Protein AF-A0A2H9NZE1-F1 (afdb_monomer_lite)

Radius of gyration: 16.43 Å; chains: 1; bounding box: 38×33×47 Å

Secondary structure (DSSP, 8-state):
---EEE---EEETTTEEEEEE---BTTB---SSSSEEEEE-SSPPSEEESS-GGGGBS-S-----GGGTGGGHHHHT-SPBPTTGGGG-BSSHHHHHHH--SHHHHHHHHHHHHHHTTPPPPPGGGGGGGSS-EEEESS-EEEEEEEEE-SSHHHHHHHHHTT--EESSHHHHHTT-

Sequence (177 aa):
MKTFIIKPNTKSFGREQRLVCTVLNKHYTKTYRAQRLIFQTKQKPDYIAPFDLVLLTKTKKIIAQYYKIQDNLHLYYNHQLISGFEKFIFKSPERMFKYFSSPEKTWKAVNKFRKRAGFKKLERQKYKLIQYNESVFHKSIKIEPIAIYGYRKEARKIAKQYNLPHFTTAKKFYEKI

Foldseek 3Di:
DDKDKDWQDAAAAVGFGKDKWFDDDPQQQDTLDQKDFDWDFPDFFQKKFLFDQLLQFPDPDDDSNCVVCVVPRNVSRHTHGQPPSCVRIGRHPVVNCVCPVHLVSVLVVSQVVCVVSVHHRDDPVNSNRNSTMIRMHSGMTMIGGAAIEDQDPVSVVVCVVVVHHYYPGSVVVVVVD

pLDDT: mean 89.82, std 8.53, range [62.31, 97.62]

Structure (mmCIF, N/CA/C/O backbone):
data_AF-A0A2H9NZE1-F1
#
_entry.id   AF-A0A2H9NZE1-F1
#
loop_
_atom_site.group_PDB
_atom_site.id
_atom_site.type_symbol
_atom_site.label_atom_id
_atom_site.label_alt_id
_atom_site.label_comp_id
_atom_site.label_asym_id
_atom_site.label_entity_id
_atom_site.label_seq_id
_atom_site.pdbx_PDB_ins_code
_atom_site.Cartn_x
_atom_site.Cartn_y
_atom_site.Cartn_z
_atom_site.occupancy
_atom_site.B_iso_or_equiv
_atom_site.auth_seq_id
_atom_site.auth_comp_id
_atom_site.auth_asym_id
_atom_site.auth_atom_id
_atom_site.pdbx_PDB_model_num
ATOM 1 N N . MET A 1 1 ? 4.738 -2.033 -25.662 1.00 62.31 1 MET A N 1
ATOM 2 C CA . MET A 1 1 ? 5.231 -2.849 -24.525 1.00 62.31 1 MET A CA 1
ATOM 3 C C . MET A 1 1 ? 4.305 -4.034 -24.286 1.00 62.31 1 MET A C 1
ATOM 5 O O . MET A 1 1 ? 3.108 -3.934 -24.543 1.00 62.31 1 MET A O 1
ATOM 9 N N . LYS A 1 2 ? 4.852 -5.180 -23.856 1.00 79.50 2 LYS A N 1
ATOM 10 C CA . LYS A 1 2 ? 4.066 -6.399 -23.608 1.00 79.50 2 LYS A CA 1
ATOM 11 C C . LYS A 1 2 ? 3.203 -6.206 -22.363 1.00 79.50 2 LYS A C 1
ATOM 13 O O . LYS A 1 2 ? 3.694 -5.773 -21.325 1.00 79.50 2 LYS A O 1
ATOM 18 N N . THR A 1 3 ? 1.923 -6.534 -22.478 1.00 85.25 3 THR A N 1
ATOM 19 C CA . THR A 1 3 ? 0.970 -6.433 -21.369 1.00 85.25 3 THR A CA 1
ATOM 20 C C . THR A 1 3 ? 0.725 -7.806 -20.759 1.00 85.25 3 THR A C 1
ATOM 22 O O . THR A 1 3 ? 0.750 -8.817 -21.459 1.00 85.25 3 THR A O 1
ATOM 25 N N . PHE A 1 4 ? 0.519 -7.843 -19.446 1.00 91.50 4 PHE A N 1
ATOM 26 C CA . PHE A 1 4 ? 0.335 -9.073 -18.675 1.00 91.50 4 PHE A CA 1
ATOM 27 C C . PHE A 1 4 ? -0.938 -8.986 -17.847 1.00 91.50 4 PHE A C 1
ATOM 29 O O . PHE A 1 4 ? -1.371 -7.893 -17.494 1.00 91.50 4 PHE A O 1
ATOM 36 N N . ILE A 1 5 ? -1.523 -10.133 -17.512 1.00 94.38 5 ILE A N 1
ATOM 37 C CA . ILE A 1 5 ? -2.685 -10.204 -16.627 1.00 94.38 5 ILE A CA 1
ATOM 38 C C . ILE A 1 5 ? -2.221 -10.673 -15.250 1.00 94.38 5 ILE A C 1
ATOM 40 O O . ILE A 1 5 ? -1.597 -11.726 -15.127 1.00 94.38 5 ILE A O 1
ATOM 44 N N . ILE A 1 6 ? -2.555 -9.911 -14.211 1.00 92.62 6 ILE A N 1
ATOM 45 C CA . ILE A 1 6 ? -2.397 -10.320 -12.815 1.00 92.62 6 ILE A CA 1
ATOM 46 C C . ILE A 1 6 ? -3.778 -10.617 -12.242 1.00 92.62 6 ILE A C 1
ATOM 48 O O . ILE A 1 6 ? -4.684 -9.789 -12.321 1.00 92.62 6 ILE A O 1
ATOM 52 N N . LYS A 1 7 ? -3.919 -11.797 -11.638 1.00 93.06 7 LYS A N 1
ATOM 53 C CA . LYS A 1 7 ? -5.134 -12.218 -10.936 1.00 93.06 7 LYS A CA 1
ATOM 54 C C . LYS A 1 7 ? -5.072 -11.814 -9.452 1.00 93.06 7 LYS A C 1
ATOM 56 O O . LYS A 1 7 ? -3.973 -11.784 -8.886 1.00 93.06 7 LYS A O 1
ATOM 61 N N . PRO A 1 8 ? -6.220 -11.545 -8.803 1.00 90.88 8 PRO A N 1
ATOM 62 C CA . PRO A 1 8 ? -6.325 -11.517 -7.347 1.00 90.88 8 PRO A CA 1
ATOM 63 C C . PRO A 1 8 ? -5.671 -12.752 -6.714 1.00 90.88 8 PRO A C 1
ATOM 65 O O . PRO A 1 8 ? -5.787 -13.856 -7.240 1.00 90.88 8 PRO A O 1
ATOM 68 N N . ASN A 1 9 ? -4.939 -12.566 -5.614 1.00 86.31 9 ASN A N 1
ATOM 69 C CA . ASN A 1 9 ? -4.098 -13.627 -5.043 1.00 86.31 9 ASN A CA 1
ATOM 70 C C . ASN A 1 9 ? -4.119 -13.704 -3.513 1.00 86.31 9 ASN A C 1
ATOM 72 O O . ASN A 1 9 ? -3.441 -14.548 -2.934 1.00 86.31 9 ASN A O 1
ATOM 76 N N . THR A 1 10 ? -4.863 -12.821 -2.848 1.00 80.06 10 THR A N 1
ATOM 77 C CA . THR A 1 10 ? -4.940 -12.764 -1.387 1.00 80.06 10 THR A CA 1
ATOM 78 C C . THR A 1 10 ? -6.400 -12.657 -0.969 1.00 80.06 10 THR A C 1
ATOM 80 O O . THR A 1 10 ? -7.127 -11.847 -1.531 1.00 80.06 10 THR A O 1
ATOM 83 N N . LYS A 1 11 ? -6.837 -13.439 0.023 1.00 81.50 11 LYS A N 1
ATOM 84 C CA . LYS A 1 11 ? -8.143 -13.249 0.675 1.00 81.50 11 LYS A CA 1
ATOM 85 C C . LYS A 1 11 ? -7.980 -12.382 1.921 1.00 81.50 11 LYS A C 1
ATOM 87 O O . LYS A 1 11 ? -7.036 -12.583 2.683 1.00 81.50 11 LYS A O 1
ATOM 92 N N . SER A 1 12 ? -8.891 -11.446 2.152 1.00 78.31 12 SER A N 1
ATOM 93 C CA . SER A 1 12 ? -8.868 -10.570 3.336 1.00 78.31 12 SER A CA 1
ATOM 94 C C . SER A 1 12 ? -10.250 -10.021 3.655 1.00 78.31 12 SER A C 1
ATOM 96 O O . SER A 1 12 ? -11.047 -9.920 2.734 1.00 78.31 12 SER A O 1
ATOM 98 N N . PHE A 1 13 ? -10.491 -9.614 4.906 1.00 72.69 13 PHE A N 1
ATOM 99 C CA . PHE A 1 13 ? -11.627 -8.787 5.345 1.00 72.69 13 PHE A CA 1
ATOM 100 C C . PHE A 1 13 ? -12.955 -9.157 4.664 1.00 72.69 13 PHE A C 1
ATOM 102 O O . PHE A 1 13 ? -13.358 -8.524 3.700 1.00 72.69 13 PHE A O 1
ATOM 109 N N . GLY A 1 14 ? -13.617 -10.217 5.134 1.00 65.94 14 GLY A N 1
ATOM 110 C CA . GLY A 1 14 ? -14.824 -10.741 4.471 1.00 65.94 14 GLY A CA 1
ATOM 111 C C . GLY A 1 14 ? -14.553 -11.843 3.437 1.00 65.94 14 GLY A C 1
ATOM 112 O O . GLY A 1 14 ? -15.489 -12.376 2.861 1.00 65.94 14 GLY A O 1
ATOM 113 N N . ARG A 1 15 ? -13.285 -12.264 3.282 1.00 69.31 15 ARG A N 1
ATOM 114 C CA . ARG A 1 15 ? -12.821 -13.420 2.476 1.00 69.31 15 ARG A CA 1
ATOM 115 C C . ARG A 1 15 ? -12.923 -13.259 0.953 1.00 69.31 15 ARG A C 1
ATOM 117 O O . ARG A 1 15 ? -12.680 -14.233 0.237 1.00 69.31 15 ARG A O 1
ATOM 124 N N . GLU A 1 16 ? -13.169 -12.051 0.459 1.00 79.88 16 GLU A N 1
ATOM 125 C CA . GLU A 1 16 ? -13.079 -11.747 -0.971 1.00 79.88 16 GLU A CA 1
ATOM 126 C C . GLU A 1 16 ? -11.630 -11.860 -1.465 1.00 79.88 16 GLU A C 1
ATOM 128 O O . GLU A 1 16 ? -10.679 -11.510 -0.755 1.00 79.88 16 GLU A O 1
ATOM 133 N N . GLN A 1 17 ? -11.445 -12.387 -2.681 1.00 87.75 17 GLN A N 1
ATOM 134 C CA . GLN A 1 17 ? -10.134 -12.381 -3.320 1.00 87.75 17 GLN A CA 1
ATOM 135 C C . GLN A 1 17 ? -9.801 -10.977 -3.816 1.00 87.75 17 GLN A C 1
ATOM 137 O O . GLN A 1 17 ? -10.573 -10.355 -4.540 1.00 87.75 17 GLN A O 1
ATOM 142 N N . ARG A 1 18 ? -8.594 -10.523 -3.490 1.00 89.75 18 ARG A N 1
ATOM 143 C CA . ARG A 1 18 ? -8.064 -9.239 -3.926 1.00 89.75 18 ARG A CA 1
ATOM 144 C C . ARG A 1 18 ? -6.624 -9.323 -4.413 1.00 89.75 18 ARG A C 1
ATOM 146 O O . ARG A 1 18 ? -5.826 -10.155 -3.971 1.00 89.75 18 ARG A O 1
ATOM 153 N N . LEU A 1 19 ? -6.287 -8.417 -5.320 1.00 90.81 19 LEU A N 1
ATOM 154 C CA . LEU A 1 19 ? -4.931 -7.969 -5.591 1.00 90.81 19 LEU A CA 1
ATOM 155 C C . LEU A 1 19 ? -4.717 -6.653 -4.841 1.00 90.81 19 LEU A C 1
ATOM 157 O O . LEU A 1 19 ? -5.528 -5.737 -4.957 1.00 90.81 19 LEU A O 1
ATOM 161 N N . VAL A 1 20 ? -3.616 -6.560 -4.095 1.00 90.25 20 VAL A N 1
ATOM 162 C CA . VAL A 1 20 ? -3.238 -5.345 -3.362 1.00 90.25 20 VAL A CA 1
ATOM 163 C C . VAL A 1 20 ? -1.896 -4.842 -3.862 1.00 90.25 20 VAL A C 1
ATOM 165 O O . VAL A 1 20 ? -0.890 -5.562 -3.831 1.00 90.25 20 VAL A O 1
ATOM 168 N N . CYS A 1 21 ? -1.873 -3.585 -4.278 1.00 92.50 21 CYS A N 1
ATOM 169 C CA . CYS A 1 21 ? -0.670 -2.862 -4.659 1.00 92.50 21 CYS A CA 1
ATOM 170 C C . CYS A 1 21 ? -0.636 -1.481 -4.002 1.00 92.50 21 CYS A C 1
ATOM 172 O O . CYS A 1 21 ? -1.593 -1.049 -3.368 1.00 92.50 21 CYS A O 1
ATOM 174 N N . THR A 1 22 ? 0.485 -0.784 -4.146 1.00 93.81 22 THR A N 1
ATOM 175 C CA . THR A 1 22 ? 0.638 0.595 -3.678 1.00 93.81 22 THR A CA 1
ATOM 176 C C . THR A 1 22 ? 0.695 1.516 -4.883 1.00 93.81 22 THR A C 1
ATOM 178 O O . THR A 1 22 ? 1.471 1.274 -5.807 1.00 93.81 22 THR A O 1
ATOM 181 N N . VAL A 1 23 ? -0.096 2.584 -4.855 1.00 94.38 23 VAL A N 1
ATOM 182 C CA . VAL A 1 23 ? 0.022 3.695 -5.801 1.00 94.38 23 VAL A CA 1
ATOM 183 C C . VAL A 1 23 ? 1.186 4.564 -5.354 1.00 94.38 23 VAL A C 1
ATOM 185 O O . VAL A 1 23 ? 1.161 5.117 -4.251 1.00 94.38 23 VAL A O 1
ATOM 188 N N . LEU A 1 24 ? 2.215 4.674 -6.191 1.00 92.88 24 LEU A N 1
ATOM 189 C CA . LEU A 1 24 ? 3.359 5.523 -5.885 1.00 92.88 24 LEU A CA 1
ATOM 190 C C . LEU A 1 24 ? 2.956 6.997 -5.939 1.00 92.88 24 LEU A C 1
ATOM 192 O O . LEU A 1 24 ? 2.297 7.457 -6.866 1.00 92.88 24 LEU A O 1
ATOM 196 N N . ASN A 1 25 ? 3.363 7.731 -4.913 1.00 92.00 25 ASN A N 1
ATOM 197 C CA . ASN A 1 25 ? 3.161 9.166 -4.771 1.00 92.00 25 ASN A CA 1
ATOM 198 C C . ASN A 1 25 ? 4.316 9.727 -3.935 1.00 92.00 25 ASN A C 1
ATOM 200 O O . ASN A 1 25 ? 4.894 8.987 -3.138 1.00 92.00 25 ASN A O 1
ATOM 204 N N . LYS A 1 26 ? 4.609 11.029 -4.042 1.00 90.94 26 LYS A N 1
ATOM 205 C CA . LYS A 1 26 ? 5.676 11.703 -3.274 1.00 90.94 26 LYS A CA 1
ATOM 206 C C . LYS A 1 26 ? 5.669 11.384 -1.770 1.00 90.94 26 LYS A C 1
ATOM 208 O O . LYS A 1 26 ? 6.729 11.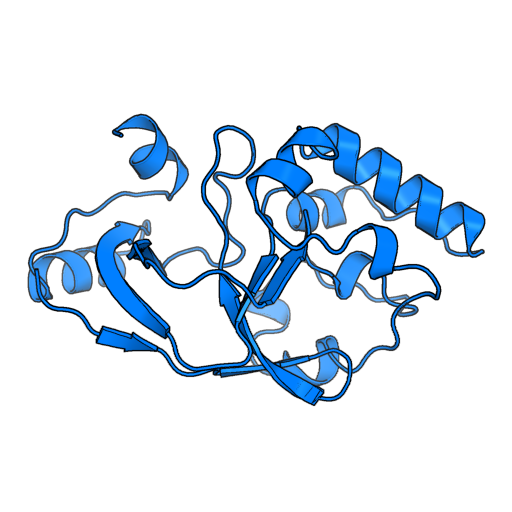316 -1.156 1.00 90.94 26 LYS A O 1
ATOM 213 N N . HIS A 1 27 ? 4.497 11.131 -1.184 1.00 89.88 27 HIS A N 1
ATOM 214 C CA . HIS A 1 27 ? 4.347 10.785 0.235 1.00 89.88 27 HIS A CA 1
ATOM 215 C C . HIS A 1 27 ? 4.227 9.277 0.517 1.00 89.88 27 HIS A C 1
ATOM 217 O O . HIS A 1 27 ? 4.330 8.860 1.668 1.00 89.88 27 HIS A O 1
ATOM 223 N N . TYR A 1 28 ? 4.054 8.456 -0.520 1.00 90.12 28 TYR A N 1
ATOM 224 C CA . TYR A 1 28 ? 3.843 7.009 -0.444 1.00 90.12 28 TYR A CA 1
ATOM 225 C C . TYR A 1 28 ? 4.793 6.282 -1.402 1.00 90.12 28 TYR A C 1
ATOM 227 O O . TYR A 1 28 ? 4.385 5.668 -2.386 1.00 90.12 28 TYR A O 1
ATOM 235 N N . THR A 1 29 ? 6.091 6.374 -1.117 1.00 90.75 29 THR A N 1
ATOM 236 C CA . THR A 1 29 ? 7.151 5.709 -1.896 1.00 90.75 29 THR A CA 1
ATOM 237 C C . THR A 1 29 ? 7.670 4.427 -1.235 1.00 90.75 29 THR A C 1
ATOM 239 O O . THR A 1 29 ? 8.565 3.760 -1.766 1.00 90.75 29 THR A O 1
ATOM 242 N N . LYS A 1 30 ? 7.139 4.068 -0.057 1.00 88.81 30 LYS A N 1
ATOM 243 C CA . LYS A 1 30 ? 7.384 2.767 0.576 1.00 88.81 30 LYS A CA 1
ATOM 244 C C . LYS A 1 30 ? 6.378 1.747 0.062 1.00 88.81 30 LYS A C 1
ATOM 246 O O . LYS A 1 30 ? 5.304 2.086 -0.419 1.00 88.81 30 LYS A O 1
ATOM 251 N N . THR A 1 31 ? 6.737 0.482 0.197 1.00 83.62 31 THR A N 1
ATOM 252 C CA . THR A 1 31 ? 5.909 -0.652 -0.198 1.00 83.62 31 THR A CA 1
ATOM 253 C C . THR A 1 31 ? 5.965 -1.708 0.897 1.00 83.62 31 THR A C 1
ATOM 255 O O . THR A 1 31 ? 6.944 -1.805 1.642 1.00 83.62 31 THR A O 1
ATOM 258 N N . TYR A 1 32 ? 4.915 -2.519 1.001 1.00 75.94 32 TYR A N 1
ATOM 259 C CA . TYR A 1 32 ? 4.830 -3.552 2.033 1.00 75.94 32 TYR A CA 1
ATOM 260 C C . TYR A 1 32 ? 5.822 -4.716 1.814 1.00 75.94 32 TYR A C 1
ATOM 262 O O . TYR A 1 32 ? 6.158 -5.425 2.764 1.00 75.94 32 TYR A O 1
ATOM 270 N N . ARG A 1 33 ? 6.336 -4.907 0.583 1.00 76.12 33 ARG A N 1
ATOM 271 C CA . ARG A 1 33 ? 7.366 -5.913 0.256 1.00 76.12 33 ARG A CA 1
ATOM 272 C C . ARG A 1 33 ? 8.647 -5.272 -0.263 1.00 76.12 33 ARG A C 1
ATOM 274 O O . ARG A 1 33 ? 8.618 -4.370 -1.094 1.00 76.12 33 ARG A O 1
ATOM 281 N N . ALA A 1 34 ? 9.780 -5.841 0.140 1.00 69.00 34 ALA A N 1
ATOM 282 C CA . ALA A 1 34 ? 11.105 -5.312 -0.172 1.00 69.00 34 ALA A CA 1
ATOM 283 C C . ALA A 1 34 ? 11.514 -5.375 -1.661 1.00 69.00 34 ALA A C 1
ATOM 285 O O . ALA A 1 34 ? 12.445 -4.677 -2.052 1.00 69.00 34 ALA A O 1
ATOM 286 N N . GLN A 1 35 ? 10.863 -6.213 -2.478 1.00 72.69 35 GLN A N 1
ATOM 287 C CA . GLN A 1 35 ? 11.188 -6.404 -3.898 1.00 72.69 35 GLN A CA 1
ATOM 288 C C . GLN A 1 35 ? 9.917 -6.709 -4.692 1.00 72.69 35 GLN A C 1
ATOM 290 O O . GLN A 1 35 ? 9.223 -7.668 -4.333 1.00 72.69 35 GLN A O 1
ATOM 295 N N . ARG A 1 36 ? 9.607 -5.940 -5.743 1.00 83.38 36 ARG A N 1
ATOM 296 C CA . ARG A 1 36 ? 8.464 -6.196 -6.639 1.00 83.38 36 ARG A CA 1
ATOM 297 C C . ARG A 1 36 ? 8.632 -5.530 -8.007 1.00 83.38 36 ARG A C 1
ATOM 299 O O . ARG A 1 36 ? 9.533 -4.732 -8.251 1.00 83.38 36 ARG A O 1
ATOM 306 N N . LEU A 1 37 ? 7.704 -5.902 -8.878 1.00 92.94 37 LEU A N 1
ATOM 307 C CA . LEU A 1 37 ? 7.388 -5.239 -10.127 1.00 92.94 37 LEU A CA 1
ATOM 308 C C . LEU A 1 37 ? 6.761 -3.858 -9.875 1.00 92.94 37 LEU A C 1
ATOM 310 O O . LEU A 1 37 ? 5.861 -3.733 -9.043 1.00 92.94 37 LEU A O 1
ATOM 314 N N . ILE A 1 38 ? 7.208 -2.859 -10.629 1.00 94.44 38 ILE A N 1
ATOM 315 C CA . ILE A 1 38 ? 6.509 -1.590 -10.844 1.00 94.44 38 ILE A CA 1
ATOM 316 C C . ILE A 1 38 ? 5.824 -1.692 -12.200 1.00 94.44 38 ILE A C 1
ATOM 318 O O . ILE A 1 38 ? 6.439 -2.103 -13.188 1.00 94.44 38 ILE A O 1
ATOM 322 N N . PHE A 1 39 ? 4.548 -1.340 -12.242 1.00 95.31 39 PHE A N 1
ATOM 323 C CA . PHE A 1 39 ? 3.741 -1.454 -13.443 1.00 95.31 39 PHE A CA 1
ATOM 324 C C . PHE A 1 39 ? 2.778 -0.280 -13.577 1.00 95.31 39 PHE A C 1
ATOM 326 O O . PHE A 1 39 ? 2.443 0.381 -12.594 1.00 95.31 39 PHE A O 1
ATOM 333 N N . GLN A 1 40 ? 2.308 -0.069 -14.800 1.00 95.44 40 GLN A N 1
ATOM 334 C CA . GLN A 1 40 ? 1.193 0.815 -15.116 1.00 95.44 40 GLN A CA 1
ATOM 335 C C . GLN A 1 40 ? -0.051 -0.006 -15.451 1.00 95.44 40 GLN A C 1
ATOM 337 O O . GLN A 1 40 ? 0.032 -1.152 -15.893 1.00 95.44 40 GLN A O 1
ATOM 342 N N . THR A 1 41 ? -1.224 0.573 -15.226 1.00 95.44 41 THR A N 1
ATOM 343 C CA . THR A 1 41 ? -2.502 0.016 -15.671 1.00 95.44 41 THR A CA 1
ATOM 344 C C . THR A 1 41 ? -3.483 1.149 -15.941 1.00 95.44 41 THR A C 1
ATOM 346 O O . THR A 1 41 ? -3.435 2.187 -15.284 1.00 95.44 41 THR A O 1
ATOM 349 N N . LYS A 1 42 ? -4.378 0.947 -16.912 1.00 94.88 42 LYS A N 1
ATOM 350 C CA . LYS A 1 42 ? -5.511 1.849 -17.171 1.00 94.88 42 LYS A CA 1
ATOM 351 C C . LYS A 1 42 ? -6.727 1.509 -16.304 1.00 94.88 42 LYS A C 1
ATOM 353 O O . LYS A 1 42 ? -7.677 2.286 -16.247 1.00 94.88 42 LYS A O 1
ATOM 358 N N . GLN A 1 43 ? -6.726 0.340 -15.660 1.00 95.38 43 GLN A N 1
ATOM 359 C CA . GLN A 1 43 ? -7.828 -0.081 -14.804 1.00 95.38 43 GLN A CA 1
ATOM 360 C C . GLN A 1 43 ? -7.797 0.687 -13.489 1.00 95.38 43 GLN A C 1
ATOM 362 O O . GLN A 1 43 ? -6.755 0.825 -12.849 1.00 95.38 43 GLN A O 1
ATOM 367 N N . LYS A 1 44 ? -8.968 1.173 -13.082 1.00 95.50 44 LYS A N 1
ATOM 368 C CA . LYS A 1 44 ? -9.150 1.831 -11.790 1.00 95.50 44 LYS A CA 1
ATOM 369 C C . LYS A 1 44 ? -9.283 0.771 -10.693 1.00 95.50 44 LYS A C 1
ATOM 371 O O . LYS A 1 44 ? -9.897 -0.265 -10.953 1.00 95.50 44 LYS A O 1
ATOM 376 N N . PRO A 1 45 ? -8.723 1.011 -9.497 1.00 95.75 45 PRO A N 1
ATOM 377 C CA . PRO A 1 45 ? -8.951 0.123 -8.370 1.00 95.75 45 PRO A CA 1
ATOM 378 C C . PRO A 1 45 ? -10.412 0.170 -7.932 1.00 95.75 45 PRO A C 1
ATOM 380 O O . PRO A 1 45 ? -11.059 1.212 -8.044 1.00 95.75 45 PRO A O 1
ATOM 383 N N . ASP A 1 46 ? -10.902 -0.939 -7.385 1.00 95.19 46 ASP A N 1
ATOM 384 C CA . ASP A 1 46 ? -12.216 -1.002 -6.742 1.00 95.19 46 ASP A CA 1
ATOM 385 C C . ASP A 1 46 ? -12.260 -0.045 -5.545 1.00 95.19 46 ASP A C 1
ATOM 387 O O . ASP A 1 46 ? -13.241 0.673 -5.340 1.00 95.19 46 ASP A O 1
ATOM 391 N N . TYR A 1 47 ? -11.153 0.034 -4.799 1.00 95.38 47 TYR A N 1
ATOM 392 C CA . TYR A 1 47 ? -10.947 1.076 -3.805 1.00 95.38 47 TYR A CA 1
ATOM 393 C C . TYR A 1 47 ? -9.470 1.327 -3.487 1.00 95.38 47 TYR A C 1
ATOM 395 O O . TYR A 1 47 ? -8.576 0.545 -3.820 1.00 95.38 47 TYR A O 1
ATOM 403 N N . ILE A 1 48 ? -9.214 2.433 -2.791 1.00 95.94 48 ILE A N 1
ATOM 404 C CA . ILE A 1 48 ? -7.915 2.754 -2.209 1.00 95.94 48 ILE A CA 1
ATOM 405 C C . ILE A 1 48 ? -8.045 3.173 -0.740 1.00 95.94 48 ILE A C 1
ATOM 407 O O . ILE A 1 48 ? -8.956 3.915 -0.372 1.00 95.94 48 ILE A O 1
ATOM 411 N N . ALA A 1 49 ? -7.114 2.712 0.091 1.00 95.75 49 ALA A N 1
ATOM 412 C CA . ALA A 1 49 ? -6.965 3.094 1.490 1.00 95.75 49 ALA A CA 1
ATOM 413 C C . ALA A 1 49 ? -5.568 3.693 1.733 1.00 95.75 49 ALA A C 1
ATOM 415 O O . ALA A 1 49 ? -4.591 3.225 1.148 1.00 95.75 49 ALA A O 1
ATOM 416 N N . PRO A 1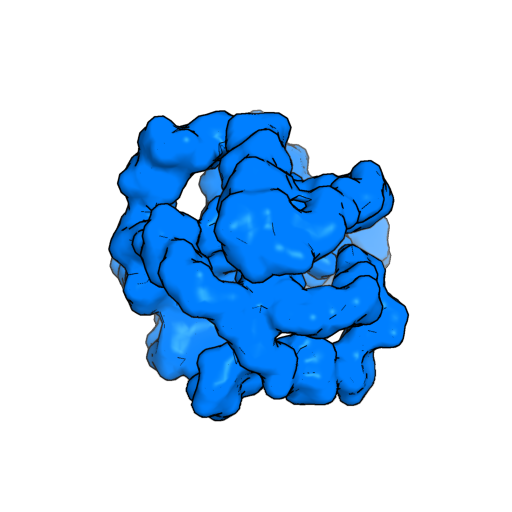 50 ? -5.419 4.702 2.608 1.00 96.38 50 PRO A N 1
ATOM 417 C CA . PRO A 1 50 ? -4.144 5.395 2.830 1.00 96.38 50 PRO A CA 1
ATOM 418 C C . PRO A 1 50 ? -3.133 4.597 3.682 1.00 96.38 50 PRO A C 1
ATOM 420 O O . PRO A 1 50 ? -2.091 5.129 4.051 1.00 96.38 50 PRO A O 1
ATOM 423 N N . PHE A 1 51 ? -3.452 3.354 4.048 1.00 94.88 51 PHE A N 1
ATOM 424 C CA . PHE A 1 51 ? -2.637 2.451 4.867 1.00 94.88 51 PHE A CA 1
ATOM 425 C C . PHE A 1 51 ? -3.115 1.006 4.720 1.00 94.88 51 PHE A C 1
ATOM 427 O O . PHE A 1 51 ? -4.168 0.750 4.135 1.00 94.88 51 PHE A O 1
ATOM 434 N N . ASP A 1 52 ? -2.385 0.077 5.335 1.00 92.06 52 ASP A N 1
ATOM 435 C CA . ASP A 1 52 ? -2.823 -1.307 5.521 1.00 92.06 52 ASP A CA 1
ATOM 436 C C . ASP A 1 52 ? -4.053 -1.394 6.431 1.00 92.06 52 ASP A C 1
ATOM 438 O O . ASP A 1 52 ? -3.988 -1.058 7.624 1.00 92.06 52 ASP A O 1
ATOM 442 N N . LEU A 1 53 ? -5.180 -1.855 5.883 1.00 91.44 53 LEU A N 1
ATOM 443 C CA . LEU A 1 53 ? -6.462 -1.897 6.592 1.00 91.44 53 LEU A CA 1
ATOM 444 C C . LEU A 1 53 ? -6.421 -2.718 7.885 1.00 91.44 53 LEU A C 1
ATOM 446 O O . LEU A 1 53 ? -7.288 -2.538 8.744 1.00 91.44 53 LEU A O 1
ATOM 450 N N . VAL A 1 54 ? -5.385 -3.537 8.106 1.00 90.00 54 VAL A N 1
ATOM 451 C CA . VAL A 1 54 ? -5.210 -4.242 9.379 1.00 90.00 54 VAL A CA 1
ATOM 452 C C . VAL A 1 54 ? -5.137 -3.296 10.579 1.00 90.00 54 VAL A C 1
ATOM 454 O O . VAL A 1 54 ? -5.510 -3.669 11.693 1.00 90.00 54 VAL A O 1
ATOM 457 N N . LEU A 1 55 ? -4.733 -2.040 10.366 1.00 92.88 55 LEU A N 1
ATOM 458 C CA . LEU A 1 55 ? -4.732 -1.005 11.402 1.00 92.88 55 LEU A CA 1
ATOM 459 C C . LEU A 1 55 ? -6.124 -0.672 11.947 1.00 92.88 55 LEU A C 1
ATOM 461 O O . LEU A 1 55 ? -6.233 -0.135 13.054 1.00 92.88 55 LEU A O 1
ATOM 465 N N . LEU A 1 56 ? -7.180 -0.989 11.202 1.00 93.06 56 LEU A N 1
ATOM 466 C CA . LEU A 1 56 ? -8.573 -0.759 11.586 1.00 93.06 56 LEU A CA 1
ATOM 467 C C . LEU A 1 56 ? -9.277 -2.038 12.019 1.00 93.06 56 LEU A C 1
ATOM 469 O O . LEU A 1 56 ? -10.500 -2.077 12.068 1.00 93.06 56 LEU A O 1
ATOM 473 N N . THR A 1 57 ? -8.531 -3.084 12.352 1.00 90.81 57 THR A N 1
ATOM 474 C CA . THR A 1 57 ? -9.119 -4.306 12.896 1.00 90.81 57 THR A CA 1
ATOM 475 C C . THR A 1 57 ? -9.327 -4.213 14.401 1.00 90.81 57 THR A C 1
ATOM 477 O O . THR A 1 57 ? -8.640 -3.464 15.113 1.00 90.81 57 THR A O 1
ATOM 480 N N . LYS A 1 58 ? -10.264 -5.030 14.893 1.00 89.81 58 LYS A N 1
ATOM 481 C CA . LYS A 1 58 ? -10.530 -5.229 16.324 1.00 89.81 58 LYS A CA 1
ATOM 482 C C . LYS A 1 58 ? -9.435 -6.044 17.035 1.00 89.81 58 LYS A C 1
ATOM 484 O O . LYS A 1 58 ? -9.469 -6.167 18.257 1.00 89.81 58 LYS A O 1
ATOM 489 N N . THR A 1 59 ? -8.464 -6.604 16.304 1.00 85.88 59 THR A N 1
ATOM 490 C CA . THR A 1 59 ? -7.393 -7.419 16.896 1.00 85.88 59 THR A CA 1
ATOM 491 C C . THR A 1 59 ? -6.482 -6.593 17.807 1.00 85.88 59 THR A C 1
ATOM 493 O O . THR A 1 59 ? -6.197 -5.418 17.555 1.00 85.88 59 THR A O 1
ATOM 496 N N . LYS A 1 60 ? -5.983 -7.229 18.871 1.00 78.38 60 LYS A N 1
ATOM 497 C CA . LYS A 1 60 ? -4.953 -6.652 19.749 1.00 78.38 60 LYS A CA 1
ATOM 498 C C . LYS A 1 60 ? -3.541 -6.865 19.189 1.00 78.38 60 LYS A C 1
ATOM 500 O O . LYS A 1 60 ? -2.635 -6.102 19.512 1.00 78.38 60 LYS A O 1
ATOM 505 N N . LYS A 1 61 ? -3.343 -7.879 18.336 1.00 82.75 61 LYS A N 1
ATOM 506 C CA . LYS A 1 61 ? -2.030 -8.275 17.803 1.00 82.75 61 LYS A CA 1
ATOM 507 C C . LYS A 1 61 ? -1.892 -7.865 16.340 1.00 82.75 61 LYS A C 1
ATOM 509 O O . LYS A 1 61 ? -2.125 -8.657 15.438 1.00 82.75 61 LYS A O 1
ATOM 514 N N . ILE A 1 62 ? -1.481 -6.620 16.110 1.00 84.94 62 ILE A N 1
ATOM 515 C CA . ILE A 1 62 ? -1.148 -6.129 14.767 1.00 84.94 62 ILE A CA 1
ATOM 516 C C . ILE A 1 62 ? 0.336 -6.407 14.496 1.00 84.94 62 ILE A C 1
ATOM 518 O O . ILE A 1 62 ? 1.214 -5.805 15.115 1.00 84.94 62 ILE A O 1
ATOM 522 N N . ILE A 1 63 ? 0.647 -7.298 13.566 1.00 80.19 63 ILE A N 1
ATOM 523 C CA . ILE A 1 63 ? 1.992 -7.582 13.076 1.00 80.19 63 ILE A CA 1
ATOM 524 C C . ILE A 1 63 ? 2.278 -6.711 11.855 1.00 80.19 63 ILE A C 1
ATOM 526 O O . ILE A 1 63 ? 1.661 -6.823 10.806 1.00 80.19 63 ILE A O 1
ATOM 530 N N . ALA A 1 64 ? 3.264 -5.830 11.990 1.00 75.81 64 ALA A N 1
ATOM 531 C CA . ALA A 1 64 ? 3.601 -4.881 10.939 1.00 75.81 64 ALA A CA 1
AT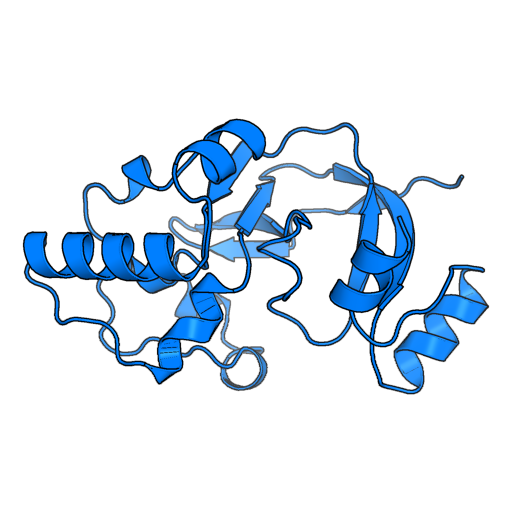OM 532 C C . ALA A 1 64 ? 4.722 -5.402 10.004 1.00 75.81 64 ALA A C 1
ATOM 534 O O . ALA A 1 64 ? 5.076 -4.770 9.013 1.00 75.81 64 ALA A O 1
ATOM 535 N N . GLN A 1 65 ? 5.377 -6.515 10.357 1.00 75.31 65 GLN A N 1
ATOM 536 C CA . GLN A 1 65 ? 6.500 -7.117 9.625 1.00 75.31 65 GLN A CA 1
ATOM 537 C C . GLN A 1 65 ? 6.000 -8.271 8.744 1.00 75.31 65 GLN A C 1
ATOM 539 O O . GLN A 1 65 ? 5.784 -9.360 9.258 1.00 75.31 65 GLN A O 1
ATOM 544 N N . TYR A 1 66 ? 5.863 -8.040 7.431 1.00 72.00 66 TYR A N 1
ATOM 545 C CA . TYR A 1 66 ? 5.326 -9.031 6.484 1.00 72.00 66 TYR A CA 1
ATOM 546 C C . TYR A 1 66 ? 6.032 -10.397 6.554 1.00 72.00 66 TYR A C 1
ATOM 548 O O . TYR A 1 66 ? 5.369 -11.425 6.559 1.00 72.00 66 TYR A O 1
ATOM 556 N N . TYR A 1 67 ? 7.365 -10.428 6.677 1.00 74.38 67 TYR A N 1
ATOM 557 C CA . TYR A 1 67 ? 8.121 -11.688 6.742 1.00 74.38 67 TYR A CA 1
ATOM 558 C C . TYR A 1 67 ? 7.747 -12.572 7.945 1.00 74.38 67 TYR A C 1
ATOM 560 O O . TYR A 1 67 ? 7.939 -13.776 7.882 1.00 74.38 67 TYR A O 1
ATOM 568 N N . LYS A 1 68 ? 7.191 -12.000 9.025 1.00 74.12 68 LYS A N 1
ATOM 569 C CA . LYS A 1 68 ? 6.724 -12.762 10.197 1.00 74.12 68 LYS A CA 1
ATOM 570 C C . LYS A 1 68 ? 5.356 -13.414 9.996 1.00 74.12 68 LYS A C 1
ATOM 572 O O . LYS A 1 68 ? 4.940 -14.203 10.833 1.00 74.12 68 LYS A O 1
ATOM 577 N N . ILE A 1 69 ? 4.631 -13.027 8.949 1.00 71.81 69 ILE A N 1
ATOM 578 C CA . ILE A 1 69 ? 3.249 -13.461 8.699 1.00 71.81 69 ILE A CA 1
ATOM 579 C C . ILE A 1 69 ? 3.060 -14.063 7.314 1.00 71.81 69 ILE A C 1
ATOM 581 O O . ILE A 1 69 ? 1.929 -14.367 6.961 1.00 71.81 69 ILE A O 1
ATOM 585 N N . GLN A 1 70 ? 4.126 -14.215 6.524 1.00 71.81 70 GLN A N 1
ATOM 586 C CA . GLN A 1 70 ? 4.025 -14.576 5.111 1.00 71.81 70 GLN A CA 1
ATOM 587 C C . GLN A 1 70 ? 3.223 -15.868 4.893 1.00 71.81 70 GLN A C 1
ATOM 589 O O . GLN A 1 70 ? 2.364 -15.890 4.014 1.00 71.81 70 GLN A O 1
ATOM 594 N N . ASP A 1 71 ? 3.424 -16.875 5.740 1.00 71.81 71 ASP A N 1
ATOM 595 C CA . ASP A 1 71 ? 2.744 -18.173 5.622 1.00 71.81 71 ASP A CA 1
ATOM 596 C C . ASP A 1 71 ? 1.336 -18.168 6.252 1.00 71.81 71 ASP A C 1
ATOM 598 O O . ASP A 1 71 ? 0.500 -19.017 5.960 1.00 71.81 71 ASP A O 1
ATOM 602 N N . ASN A 1 72 ? 1.023 -17.140 7.049 1.00 67.69 72 ASN A N 1
ATOM 603 C CA . ASN A 1 72 ? -0.211 -17.009 7.832 1.00 67.69 72 ASN A CA 1
ATOM 604 C C . ASN A 1 72 ? -1.048 -15.772 7.450 1.00 67.69 72 ASN A C 1
ATOM 606 O O . ASN A 1 72 ? -1.906 -15.333 8.219 1.00 67.69 72 ASN A O 1
ATOM 610 N N . LEU A 1 73 ? -0.828 -15.195 6.261 1.00 69.00 73 LEU A N 1
ATOM 611 C CA . LEU A 1 73 ? -1.543 -13.996 5.786 1.00 69.00 73 LEU A CA 1
ATOM 612 C C . LEU A 1 73 ? -3.063 -14.158 5.847 1.00 69.00 73 LEU A C 1
ATOM 614 O O . LEU A 1 73 ? -3.776 -13.235 6.237 1.00 69.00 73 LEU A O 1
ATOM 618 N N . HIS A 1 74 ? -3.550 -15.346 5.494 1.00 62.97 74 HIS A N 1
ATOM 619 C CA . HIS A 1 74 ? -4.971 -15.676 5.491 1.00 62.97 74 HIS A CA 1
ATOM 620 C C . HIS A 1 74 ? -5.592 -15.646 6.900 1.00 62.97 74 HIS A C 1
ATOM 622 O O . HIS A 1 74 ? -6.744 -15.244 7.040 1.00 62.97 74 HIS A O 1
ATOM 628 N N . LEU A 1 75 ? -4.832 -15.992 7.947 1.00 62.47 75 LEU A N 1
ATOM 629 C CA . LEU A 1 75 ? -5.270 -15.881 9.345 1.00 62.47 75 LEU A CA 1
ATOM 630 C C . LEU A 1 75 ? -5.261 -14.423 9.813 1.00 62.47 75 LEU A C 1
ATOM 632 O O . LEU A 1 75 ? -6.168 -13.975 10.512 1.00 62.47 75 LEU A O 1
ATOM 636 N N . TYR A 1 76 ? -4.250 -13.668 9.386 1.00 67.69 76 TYR A N 1
ATOM 637 C CA . TYR A 1 76 ? -4.019 -12.293 9.818 1.00 67.69 76 TYR A CA 1
ATOM 638 C C . TYR A 1 76 ? -5.034 -11.290 9.240 1.00 67.69 76 TYR A C 1
ATOM 640 O O . TYR A 1 76 ? -5.385 -10.306 9.890 1.00 67.69 76 TYR A O 1
ATOM 648 N N . TYR A 1 77 ? -5.569 -11.559 8.048 1.00 70.19 77 TYR A N 1
ATOM 649 C CA . TYR A 1 77 ? -6.606 -10.734 7.422 1.00 70.19 77 TYR A CA 1
ATOM 650 C C . TYR A 1 77 ? -8.040 -11.257 7.632 1.00 70.19 77 TYR A C 1
ATOM 652 O O . TYR A 1 77 ? -8.976 -10.714 7.046 1.00 70.19 77 TYR A O 1
ATOM 660 N N . ASN A 1 78 ? -8.244 -12.261 8.493 1.00 72.94 78 ASN A N 1
ATOM 661 C CA . ASN A 1 78 ? -9.572 -12.767 8.874 1.00 72.94 78 ASN A CA 1
ATOM 662 C C . ASN A 1 78 ? -10.175 -12.024 10.090 1.00 72.94 78 ASN A C 1
ATOM 664 O O . ASN A 1 78 ? -11.135 -12.479 10.707 1.00 72.94 78 ASN A O 1
ATOM 668 N N . HIS A 1 79 ? -9.601 -10.884 10.478 1.00 79.88 79 HIS A N 1
ATOM 669 C CA . HIS A 1 79 ? -10.103 -10.087 11.592 1.00 79.88 79 HIS A CA 1
ATOM 670 C C . HIS A 1 79 ? -11.266 -9.183 11.178 1.00 79.88 79 HIS A C 1
ATOM 672 O O . HIS A 1 79 ? -11.270 -8.599 10.095 1.00 79.88 79 HIS A O 1
ATOM 678 N N . GLN A 1 80 ? -12.215 -8.998 12.097 1.00 87.25 80 GLN A N 1
ATOM 679 C CA . GLN A 1 80 ? -13.270 -8.004 11.936 1.00 87.25 80 GLN A CA 1
ATOM 680 C C . GLN A 1 80 ? -12.687 -6.587 11.942 1.00 87.25 80 GLN A C 1
ATOM 682 O O . GLN A 1 80 ? -11.855 -6.243 12.794 1.00 87.25 80 GLN A O 1
ATOM 687 N N . LEU A 1 81 ? -13.167 -5.761 11.017 1.00 91.12 81 LEU A N 1
ATOM 688 C CA . LEU A 1 81 ? -12.898 -4.330 10.996 1.00 91.12 81 LEU A CA 1
ATOM 689 C C . LEU A 1 81 ? -13.734 -3.614 12.069 1.00 91.12 81 LEU A C 1
ATOM 691 O O . LEU A 1 81 ? -14.794 -4.079 12.494 1.00 91.12 81 LEU A O 1
ATOM 695 N N . ILE A 1 82 ? -13.210 -2.500 12.565 1.00 93.44 82 ILE A N 1
ATOM 696 C CA . ILE A 1 82 ? -13.919 -1.586 13.459 1.00 93.44 82 ILE A CA 1
ATOM 697 C C . ILE A 1 82 ? -15.013 -0.888 12.640 1.00 93.44 82 ILE A C 1
ATOM 699 O O . ILE A 1 82 ? -14.735 -0.418 11.540 1.00 93.44 82 ILE A O 1
ATOM 703 N N . SER A 1 83 ? -16.233 -0.803 13.176 1.00 94.25 83 SER A N 1
ATOM 704 C CA . SER A 1 83 ? -17.353 -0.130 12.501 1.00 94.25 83 SER A CA 1
ATOM 705 C C . SER A 1 83 ? -17.003 1.319 12.127 1.00 94.25 83 SER A C 1
ATOM 707 O O . SER A 1 83 ? -16.365 2.029 12.913 1.00 94.25 83 SER A O 1
ATOM 709 N N . GLY A 1 84 ? -17.386 1.751 10.921 1.00 94.81 84 GLY A N 1
ATOM 710 C CA . GLY A 1 84 ? -17.073 3.077 10.382 1.00 94.81 84 GLY A CA 1
ATOM 711 C C . GLY A 1 84 ? -15.679 3.194 9.753 1.00 94.81 84 GLY A C 1
ATOM 712 O O . GLY A 1 84 ? -15.183 4.313 9.570 1.00 94.81 84 GLY A O 1
ATOM 713 N N . PHE A 1 85 ? -15.014 2.072 9.448 1.00 94.56 85 PHE A N 1
ATOM 714 C CA . PHE A 1 85 ? -13.729 2.058 8.737 1.00 94.56 85 PHE A CA 1
ATOM 715 C C . PHE A 1 85 ? -13.852 2.588 7.301 1.00 94.56 85 PHE A C 1
ATOM 717 O O . PHE A 1 85 ? -12.874 3.085 6.741 1.00 94.56 85 PHE A O 1
ATOM 724 N N . GLU A 1 86 ? -15.050 2.517 6.723 1.00 94.94 86 GLU A N 1
ATOM 725 C CA . GLU A 1 86 ? -15.396 2.869 5.346 1.00 94.94 86 GLU A CA 1
ATOM 726 C C . GLU A 1 86 ? -15.019 4.316 5.019 1.00 94.94 86 GLU A C 1
ATOM 728 O O . GLU A 1 86 ? -14.678 4.636 3.886 1.00 94.94 86 GLU A O 1
ATOM 733 N N . LYS A 1 87 ? -14.956 5.194 6.026 1.00 96.00 87 LYS A N 1
ATOM 734 C CA . LYS A 1 87 ? -14.494 6.581 5.861 1.00 96.00 87 LYS A CA 1
ATOM 735 C C . LYS A 1 87 ? -13.034 6.715 5.400 1.00 96.00 87 LYS A C 1
ATOM 737 O O . LYS A 1 87 ? -12.604 7.810 5.043 1.00 96.00 87 LYS A O 1
ATOM 742 N N . PHE A 1 88 ? -12.242 5.648 5.508 1.00 96.88 88 PHE A N 1
ATOM 743 C CA . PHE A 1 88 ? -10.862 5.582 5.019 1.00 96.88 88 PHE A CA 1
ATOM 744 C C . PHE A 1 88 ? -10.762 4.926 3.635 1.00 96.88 88 PHE A C 1
ATOM 746 O O . PHE A 1 88 ? -9.653 4.769 3.125 1.00 96.88 88 PHE A O 1
ATOM 753 N N . ILE A 1 89 ? -11.893 4.542 3.043 1.00 96.00 89 ILE A N 1
ATOM 754 C CA . ILE A 1 89 ? -11.990 3.897 1.739 1.00 96.00 89 ILE A CA 1
ATOM 755 C C . ILE A 1 89 ? -12.376 4.949 0.701 1.00 96.00 89 ILE A C 1
ATOM 757 O O . ILE A 1 89 ? -13.370 5.660 0.836 1.00 96.00 89 ILE A O 1
ATOM 761 N N . PHE A 1 90 ? -11.579 5.054 -0.356 1.00 97.12 90 PHE A N 1
ATOM 762 C CA . PHE A 1 90 ? -11.760 6.036 -1.419 1.00 97.12 90 PHE A CA 1
ATOM 763 C C . PHE A 1 90 ? -11.899 5.346 -2.772 1.00 97.12 90 PHE A C 1
ATOM 765 O O . PHE A 1 90 ? -11.303 4.302 -3.013 1.00 97.12 90 PHE A O 1
ATOM 772 N N . LYS A 1 91 ? -12.637 5.975 -3.692 1.00 94.75 91 LYS A N 1
ATOM 773 C CA . LYS A 1 91 ? -12.807 5.485 -5.072 1.00 94.75 91 LYS A CA 1
ATOM 774 C C . LYS A 1 91 ? -11.653 5.855 -6.012 1.00 94.75 91 LYS A C 1
ATOM 776 O O . LYS A 1 91 ? -11.612 5.374 -7.137 1.00 94.75 91 LYS A O 1
ATOM 781 N N . SER A 1 92 ? -10.753 6.754 -5.601 1.00 95.06 92 SER A N 1
ATOM 782 C CA . SER A 1 92 ? -9.624 7.161 -6.441 1.00 95.06 92 SER A CA 1
ATOM 783 C C . SER A 1 92 ? -8.413 7.628 -5.623 1.00 95.06 92 SER A C 1
ATOM 785 O O . SER A 1 92 ? -8.595 8.148 -4.510 1.00 95.06 92 SER A O 1
ATOM 787 N N . PRO A 1 93 ? -7.183 7.469 -6.153 1.00 94.12 93 PRO A N 1
ATOM 788 C CA . PRO A 1 93 ? -5.972 7.949 -5.494 1.00 94.12 93 PRO A CA 1
ATOM 789 C C . PRO A 1 93 ? -5.978 9.456 -5.243 1.00 94.12 93 PRO A C 1
ATOM 791 O O . PRO A 1 93 ? -5.603 9.892 -4.160 1.00 94.12 93 PRO A O 1
ATOM 794 N N . GLU A 1 94 ? -6.467 10.255 -6.190 1.00 94.62 94 GLU A N 1
ATOM 795 C CA . GLU A 1 94 ? -6.502 11.719 -6.091 1.00 94.62 94 GLU A CA 1
ATOM 796 C C . GLU A 1 94 ? -7.360 12.161 -4.904 1.00 94.62 94 GLU A C 1
ATOM 798 O O . GLU A 1 94 ? -6.948 13.007 -4.106 1.00 94.62 94 GLU A O 1
ATOM 803 N N . ARG A 1 95 ? -8.535 11.535 -4.733 1.00 95.75 95 ARG A N 1
ATOM 804 C CA . ARG A 1 95 ? -9.392 11.781 -3.568 1.00 95.75 95 ARG A CA 1
ATOM 805 C C . ARG A 1 95 ? -8.683 11.380 -2.282 1.00 95.75 95 ARG A C 1
ATOM 807 O O . ARG A 1 95 ? -8.659 12.173 -1.347 1.00 95.75 95 ARG A O 1
ATOM 814 N N . MET A 1 96 ? -8.074 10.198 -2.235 1.00 96.69 96 MET A N 1
ATOM 815 C CA . MET A 1 96 ? -7.353 9.749 -1.042 1.00 96.69 96 MET A CA 1
ATOM 816 C C . MET A 1 96 ? -6.227 10.716 -0.663 1.00 96.69 96 MET A C 1
ATOM 818 O O . MET A 1 96 ? -6.171 11.147 0.486 1.00 96.69 96 MET A O 1
ATOM 822 N N . PHE A 1 97 ? -5.394 11.141 -1.615 1.00 95.00 97 PHE A N 1
ATOM 823 C CA . PHE A 1 97 ? -4.287 12.064 -1.354 1.00 95.00 97 PHE A CA 1
ATOM 824 C C . PHE A 1 97 ? -4.749 13.472 -0.956 1.00 95.00 97 PHE A C 1
ATOM 826 O O . PHE A 1 97 ? -4.054 14.130 -0.180 1.00 95.00 97 PHE A O 1
ATOM 833 N N . LYS A 1 98 ? -5.931 13.922 -1.402 1.00 94.56 98 LYS A N 1
ATOM 834 C CA . LYS A 1 98 ? -6.536 15.184 -0.943 1.00 94.56 98 LYS A CA 1
ATOM 835 C C . LYS A 1 98 ? -6.843 15.156 0.560 1.00 94.56 98 LYS A C 1
ATOM 837 O O . LYS A 1 98 ? -6.547 16.121 1.260 1.00 94.56 98 LYS A O 1
ATOM 842 N N . TYR A 1 99 ? -7.402 14.056 1.068 1.00 94.25 99 TYR A N 1
ATOM 843 C CA . TYR A 1 99 ? -7.731 13.910 2.495 1.00 94.25 99 TYR A CA 1
ATOM 844 C C . TYR A 1 99 ? -6.526 13.478 3.345 1.00 94.25 99 TYR A C 1
ATOM 846 O O . TYR A 1 99 ? -6.342 13.945 4.470 1.00 94.25 99 TYR A O 1
ATOM 854 N N . PHE A 1 100 ? -5.685 12.605 2.799 1.00 95.12 100 PHE A N 1
ATOM 855 C CA . PHE A 1 100 ? -4.568 11.951 3.475 1.00 95.12 100 PHE A CA 1
ATOM 856 C C . PHE A 1 100 ? -3.250 12.260 2.772 1.00 95.12 100 PHE A C 1
ATOM 858 O O . PHE A 1 100 ? -2.552 11.385 2.256 1.00 95.12 100 PHE A O 1
ATOM 865 N N . SER A 1 101 ? -2.906 13.548 2.793 1.00 91.69 101 SER A N 1
ATOM 866 C CA . SER A 1 101 ? -1.756 14.092 2.072 1.00 91.69 101 SER A CA 1
ATOM 867 C C . SER A 1 101 ? -0.398 13.668 2.634 1.00 91.69 101 SER A C 1
ATOM 869 O O . SER A 1 101 ? 0.609 13.972 2.017 1.00 91.69 101 SER A O 1
ATOM 871 N N . SER A 1 102 ? -0.325 13.036 3.809 1.00 93.50 102 SER A N 1
ATOM 872 C CA . SER A 1 102 ? 0.934 12.505 4.340 1.00 93.50 102 SER A CA 1
ATOM 873 C C . SER A 1 102 ? 0.702 11.368 5.343 1.00 93.50 102 SER A C 1
ATOM 875 O O . SER A 1 102 ? -0.337 11.362 6.019 1.00 93.50 102 SER A O 1
ATOM 877 N N . PRO A 1 103 ? 1.670 10.445 5.509 1.00 93.94 103 PRO A N 1
ATOM 878 C CA . PRO A 1 103 ? 1.601 9.394 6.519 1.00 93.94 103 PRO A CA 1
ATOM 879 C C . PRO A 1 103 ? 1.350 9.910 7.944 1.00 93.94 103 PRO A C 1
ATOM 881 O O . PRO A 1 103 ? 0.634 9.275 8.717 1.00 93.94 103 PRO A O 1
ATOM 884 N N . GLU A 1 104 ? 1.860 11.091 8.296 1.00 95.12 104 GLU A N 1
ATOM 885 C CA . GLU A 1 104 ? 1.691 11.696 9.622 1.00 95.12 104 GLU A CA 1
ATOM 886 C C . GLU A 1 104 ? 0.231 12.091 9.873 1.00 95.12 104 GLU A C 1
ATOM 888 O O . GLU A 1 104 ? -0.324 11.804 10.941 1.00 95.12 104 GLU A O 1
ATOM 893 N N . LYS A 1 105 ? -0.417 12.735 8.888 1.00 95.75 105 LYS A N 1
ATOM 894 C CA . LYS A 1 105 ? -1.848 13.082 8.967 1.00 95.75 105 LYS A CA 1
ATOM 895 C C . LYS A 1 105 ? -2.691 11.821 9.088 1.00 95.75 105 LYS A C 1
ATOM 897 O O . LYS A 1 105 ? -3.581 11.736 9.939 1.00 95.75 105 LYS A O 1
ATOM 902 N N . THR A 1 106 ? -2.355 10.820 8.289 1.00 96.44 106 THR A N 1
ATOM 903 C CA . THR A 1 106 ? -3.013 9.522 8.292 1.00 96.44 106 THR A CA 1
ATOM 904 C C . THR A 1 106 ? -2.873 8.814 9.647 1.00 96.44 106 THR A C 1
ATOM 906 O O . THR A 1 106 ? -3.869 8.369 10.218 1.00 96.44 106 THR A O 1
ATOM 909 N N . TRP A 1 107 ? -1.681 8.807 10.249 1.00 97.31 107 TRP A N 1
ATOM 910 C CA . TRP A 1 107 ? -1.425 8.234 11.578 1.00 97.31 107 TRP A CA 1
ATOM 911 C C . TRP A 1 107 ? -2.236 8.891 12.691 1.00 97.31 107 TRP A C 1
ATOM 913 O O . TRP A 1 107 ? -2.793 8.201 13.556 1.00 97.31 107 TRP A O 1
ATOM 923 N N . LYS A 1 108 ? -2.352 10.223 12.662 1.00 97.00 108 LYS A N 1
ATOM 924 C CA . LYS A 1 108 ? -3.208 10.967 13.597 1.00 97.00 108 LYS A CA 1
ATOM 925 C C . LYS A 1 108 ? -4.676 10.567 13.428 1.00 97.00 108 LYS A C 1
ATOM 927 O O . LYS A 1 108 ? -5.351 10.303 14.424 1.00 97.00 108 LYS A O 1
ATOM 932 N N . ALA A 1 109 ? -5.159 10.467 12.191 1.00 97.31 109 ALA A N 1
ATOM 933 C CA . ALA A 1 109 ? -6.545 10.114 11.898 1.00 97.31 109 ALA A CA 1
ATOM 934 C C . ALA A 1 109 ? -6.906 8.679 12.312 1.00 97.31 109 ALA A C 1
ATOM 936 O O . ALA A 1 109 ? -7.951 8.479 12.935 1.00 97.31 109 ALA A O 1
ATOM 937 N N . VAL A 1 110 ? -6.033 7.702 12.041 1.00 96.94 110 VAL A N 1
ATOM 938 C CA . VAL A 1 110 ? -6.215 6.301 12.463 1.00 96.94 110 VAL A CA 1
ATOM 939 C C . VAL A 1 110 ? -6.311 6.203 13.979 1.00 96.94 110 VAL A C 1
ATOM 941 O O . VAL A 1 110 ? -7.255 5.623 14.510 1.00 96.94 110 VAL A O 1
ATOM 944 N N . ASN A 1 111 ? -5.377 6.819 14.703 1.00 97.25 111 ASN A N 1
ATOM 945 C CA . ASN A 1 111 ? -5.381 6.772 16.164 1.00 97.25 111 ASN A CA 1
ATOM 946 C C . ASN A 1 111 ? -6.573 7.508 16.782 1.00 97.25 111 ASN A C 1
ATOM 948 O O . ASN A 1 111 ? -7.130 7.040 17.776 1.00 97.25 111 ASN A O 1
ATOM 952 N N . LYS A 1 112 ? -6.991 8.636 16.193 1.00 97.62 112 LYS A N 1
ATOM 953 C CA . LYS A 1 112 ? -8.208 9.355 16.599 1.00 97.62 112 LYS A CA 1
ATOM 954 C C . LYS A 1 112 ? -9.451 8.491 16.390 1.00 97.62 112 LYS A C 1
ATOM 956 O O . LYS A 1 112 ? -10.308 8.449 17.266 1.00 97.62 112 LYS A O 1
ATOM 961 N N . PHE A 1 113 ? -9.538 7.789 15.262 1.00 97.44 113 PHE A N 1
ATOM 962 C CA . PHE A 1 113 ? -10.632 6.863 14.977 1.00 97.44 113 PHE A CA 1
ATOM 963 C C . PHE A 1 113 ? -10.662 5.688 15.957 1.00 97.44 113 PHE A C 1
ATOM 965 O O . PHE A 1 113 ? -11.688 5.471 16.592 1.00 97.44 113 PHE A O 1
ATOM 972 N N . ARG A 1 114 ? -9.532 4.999 16.160 1.00 95.94 114 ARG A N 1
ATOM 973 C CA . ARG A 1 114 ? -9.437 3.877 17.108 1.00 95.94 114 ARG A CA 1
ATOM 974 C C . ARG A 1 114 ? -9.868 4.280 18.516 1.00 95.94 114 ARG A C 1
ATOM 976 O O . ARG A 1 114 ? -10.685 3.587 19.107 1.00 95.94 114 ARG A O 1
ATOM 983 N N . LYS A 1 115 ? -9.393 5.431 19.010 1.00 96.50 115 LYS A N 1
ATOM 984 C CA . LYS A 1 115 ? -9.800 5.966 20.319 1.00 96.50 115 LYS A CA 1
ATOM 985 C C . LYS A 1 115 ? -11.307 6.200 20.423 1.00 96.50 115 LYS A C 1
ATOM 987 O O . LYS A 1 115 ? -11.903 5.798 21.411 1.00 96.50 115 LYS A O 1
ATOM 992 N N . ARG A 1 116 ? -11.916 6.834 19.413 1.00 96.69 116 ARG A N 1
ATOM 993 C CA . ARG A 1 116 ? -13.368 7.090 19.385 1.00 96.69 116 ARG A CA 1
ATOM 994 C C . ARG A 1 116 ? -14.194 5.805 19.387 1.00 96.69 116 ARG A C 1
ATOM 996 O O . ARG A 1 116 ? -15.285 5.802 19.927 1.00 96.69 116 ARG A O 1
ATOM 1003 N N . ALA A 1 117 ? -13.657 4.732 18.817 1.00 95.25 117 ALA A N 1
ATOM 1004 C CA . ALA A 1 117 ? -14.283 3.417 18.809 1.00 95.25 117 ALA A CA 1
ATOM 1005 C C . ALA A 1 117 ? -13.945 2.557 20.049 1.00 95.25 117 ALA A C 1
ATOM 1007 O O . ALA A 1 117 ? -14.188 1.355 20.032 1.00 95.25 117 ALA A O 1
ATOM 1008 N N . GLY A 1 118 ? -13.339 3.127 21.100 1.00 95.44 118 GLY A N 1
ATOM 1009 C CA . GLY A 1 118 ? -13.011 2.406 22.339 1.00 95.44 118 GLY A CA 1
ATOM 1010 C C . GLY A 1 118 ? -11.725 1.567 22.293 1.00 95.44 118 GLY A C 1
ATOM 1011 O O . GLY A 1 118 ? -11.449 0.803 23.213 1.00 95.44 118 GLY A O 1
ATOM 1012 N N . PHE A 1 119 ? -10.898 1.702 21.251 1.00 93.88 119 PHE A N 1
ATOM 1013 C CA . PHE A 1 119 ? -9.641 0.961 21.110 1.00 93.88 119 PHE A CA 1
ATOM 1014 C C . PHE A 1 119 ? -8.422 1.780 21.548 1.00 93.88 119 PHE A C 1
ATOM 1016 O O . PHE A 1 119 ? -8.353 3.003 21.390 1.00 93.88 119 PHE A O 1
ATOM 1023 N N . LYS A 1 120 ? -7.385 1.079 22.023 1.00 92.00 120 LYS A N 1
ATOM 1024 C CA . LYS A 1 120 ? -6.083 1.688 22.327 1.00 92.00 120 LYS A CA 1
ATOM 1025 C C . LYS A 1 120 ? -5.438 2.287 21.068 1.00 92.00 120 LYS A C 1
ATOM 1027 O O . LYS A 1 120 ? -5.595 1.775 19.949 1.00 92.00 120 LYS A O 1
ATOM 1032 N N . LYS A 1 121 ? -4.665 3.361 21.282 1.00 94.06 121 LYS A N 1
ATOM 1033 C CA . LYS A 1 121 ? -3.751 3.910 20.273 1.00 94.06 121 LYS A CA 1
ATOM 1034 C C . LYS A 1 121 ? -2.767 2.829 19.829 1.00 94.06 121 LYS A C 1
ATOM 1036 O O . LYS A 1 121 ? -2.348 1.989 20.620 1.00 94.06 121 LYS A O 1
ATOM 1041 N N . LEU A 1 122 ? -2.396 2.888 18.561 1.00 93.44 122 LEU A N 1
ATOM 1042 C CA . LEU A 1 122 ? -1.345 2.067 17.993 1.00 93.44 122 LEU A CA 1
ATOM 1043 C C . LEU A 1 122 ? 0.016 2.546 18.495 1.00 93.44 122 LEU A C 1
ATOM 1045 O O . LEU A 1 122 ? 0.286 3.744 18.584 1.00 93.44 122 LEU A O 1
ATOM 1049 N N . GLU A 1 123 ? 0.892 1.592 18.766 1.00 93.25 123 GLU A N 1
ATOM 1050 C CA . GLU A 1 123 ? 2.284 1.853 19.115 1.00 93.25 123 GLU A CA 1
ATOM 1051 C C . GLU A 1 123 ? 3.080 2.340 17.899 1.00 93.25 123 GLU A C 1
ATOM 1053 O O . GLU A 1 123 ? 2.818 1.929 16.766 1.00 93.25 123 GLU A O 1
ATOM 1058 N N . ARG A 1 124 ? 4.123 3.148 18.129 1.00 92.00 124 ARG A N 1
ATOM 1059 C CA . ARG A 1 124 ? 4.953 3.764 17.074 1.00 92.00 124 ARG A CA 1
ATOM 1060 C C . ARG A 1 124 ? 5.500 2.759 16.055 1.00 92.00 124 ARG A C 1
ATOM 1062 O O . ARG A 1 124 ? 5.580 3.066 14.872 1.00 92.00 124 ARG A O 1
ATOM 1069 N N . GLN A 1 125 ? 5.800 1.534 16.477 1.00 90.38 125 GLN A N 1
ATOM 1070 C CA . GLN A 1 125 ? 6.255 0.460 15.589 1.00 90.38 125 GLN A CA 1
ATOM 1071 C C . GLN A 1 125 ? 5.271 0.097 14.460 1.00 90.38 125 GLN A C 1
ATOM 1073 O O . GLN A 1 125 ? 5.678 -0.478 13.447 1.00 90.38 125 GLN A O 1
ATOM 1078 N N . LYS A 1 126 ? 3.979 0.426 14.601 1.00 92.00 126 LYS A N 1
ATOM 1079 C CA . LYS A 1 126 ? 2.964 0.200 13.559 1.00 92.00 126 LYS A CA 1
ATOM 1080 C C . LYS A 1 126 ? 2.933 1.316 12.511 1.00 92.00 126 LYS A C 1
ATOM 1082 O O . LYS A 1 126 ? 2.275 1.144 11.492 1.00 92.00 126 LYS A O 1
ATOM 1087 N N . TYR A 1 127 ? 3.673 2.412 12.708 1.00 93.12 127 TYR A N 1
ATOM 1088 C CA . TYR A 1 127 ? 3.709 3.561 11.792 1.00 93.12 127 TYR A CA 1
ATOM 1089 C C . TYR A 1 127 ? 4.046 3.174 10.352 1.00 93.12 127 TYR A C 1
ATOM 1091 O O . TYR A 1 127 ? 3.5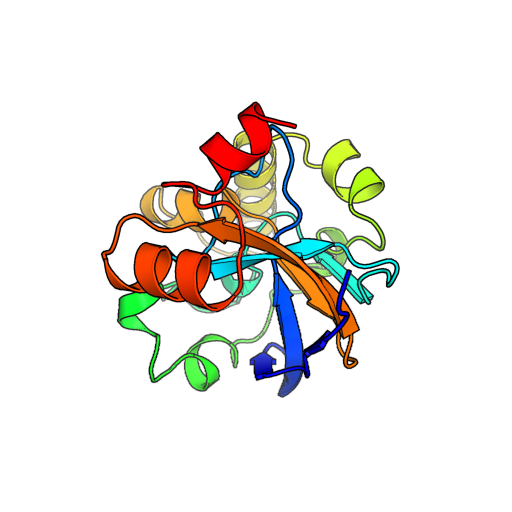00 3.725 9.402 1.00 93.12 127 TYR A O 1
ATOM 1099 N N . LYS A 1 128 ? 4.897 2.164 10.176 1.00 90.69 128 LYS A N 1
ATOM 1100 C CA . LYS A 1 128 ? 5.285 1.673 8.852 1.00 90.69 128 LYS A CA 1
ATOM 1101 C C . LYS A 1 128 ? 4.134 1.151 7.989 1.00 90.69 128 LYS A C 1
ATOM 1103 O O . LYS A 1 128 ? 4.256 1.179 6.772 1.00 90.69 128 LYS A O 1
ATOM 1108 N N . LEU A 1 129 ? 3.023 0.729 8.599 1.00 92.25 129 LEU A N 1
ATOM 1109 C CA . LEU A 1 129 ? 1.810 0.310 7.885 1.00 92.25 129 LEU A CA 1
ATOM 1110 C C . LEU A 1 129 ? 1.049 1.490 7.259 1.00 92.25 129 LEU A C 1
ATOM 1112 O O . LEU A 1 129 ? 0.104 1.273 6.514 1.00 92.25 129 LEU A O 1
ATOM 1116 N N . ILE A 1 130 ? 1.464 2.726 7.558 1.00 94.50 130 ILE A N 1
ATOM 1117 C CA . ILE A 1 130 ? 0.919 3.966 6.988 1.00 94.50 130 ILE A CA 1
ATOM 1118 C C . ILE A 1 130 ? 1.871 4.591 5.957 1.00 94.50 130 ILE A C 1
ATOM 1120 O O . ILE A 1 130 ? 1.520 5.525 5.245 1.00 94.50 130 ILE A O 1
ATOM 1124 N N . GLN A 1 131 ? 3.091 4.067 5.820 1.00 92.25 131 GLN A N 1
ATOM 1125 C CA . GLN A 1 131 ? 4.056 4.596 4.850 1.00 92.25 131 GLN A CA 1
ATOM 1126 C C . GLN A 1 131 ? 3.761 4.165 3.403 1.00 92.25 131 GLN A C 1
ATOM 1128 O O . GLN A 1 1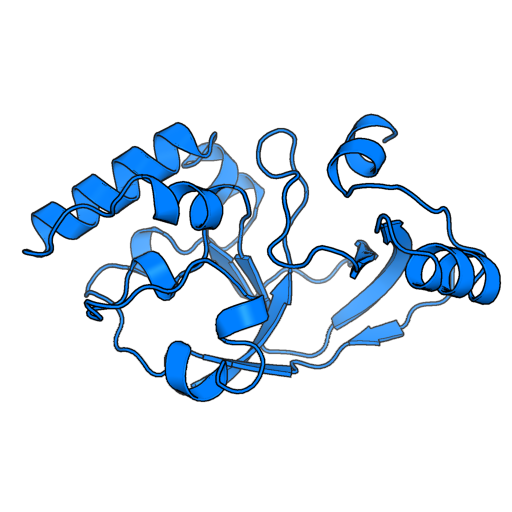31 ? 4.446 4.600 2.477 1.00 92.25 131 GLN A O 1
ATOM 1133 N N . TYR A 1 132 ? 2.759 3.310 3.209 1.00 93.12 132 TYR A N 1
ATOM 1134 C CA . TYR A 1 132 ? 2.249 2.866 1.919 1.00 93.12 132 TYR A CA 1
ATOM 1135 C C . TYR A 1 132 ? 0.722 2.886 1.944 1.00 93.12 132 TYR A C 1
ATOM 1137 O O . TYR A 1 132 ? 0.120 2.731 3.001 1.00 93.12 132 TYR A O 1
ATOM 1145 N N . ASN A 1 133 ? 0.110 3.061 0.776 1.00 94.56 133 ASN A N 1
ATOM 1146 C CA . ASN A 1 133 ? -1.330 2.901 0.587 1.00 94.56 133 ASN A CA 1
ATOM 1147 C C . ASN A 1 133 ? -1.659 1.501 0.038 1.00 94.56 133 ASN A C 1
ATOM 1149 O O . ASN A 1 133 ? -0.791 0.829 -0.534 1.00 94.56 133 ASN A O 1
ATOM 1153 N N . GLU A 1 134 ? -2.913 1.086 0.213 1.00 93.12 134 GLU A N 1
ATOM 1154 C CA . GLU A 1 134 ? -3.491 -0.114 -0.394 1.00 93.12 134 GLU A CA 1
ATOM 1155 C C . GLU A 1 134 ? -4.455 0.291 -1.504 1.00 93.12 134 GLU A C 1
ATOM 1157 O O . GLU A 1 134 ? -5.554 0.764 -1.235 1.00 93.12 134 GLU A O 1
ATOM 1162 N N . SER A 1 135 ? -4.056 0.079 -2.750 1.00 94.44 135 SER A N 1
ATOM 1163 C CA . SER A 1 135 ? -4.939 0.076 -3.909 1.00 94.44 135 SER A CA 1
ATOM 1164 C C . SER A 1 135 ? -5.355 -1.359 -4.197 1.00 94.44 135 SER A C 1
ATOM 1166 O O . SER A 1 135 ? -4.509 -2.255 -4.289 1.00 94.44 135 SER A O 1
ATOM 1168 N N . VAL A 1 136 ? -6.665 -1.569 -4.268 1.00 93.88 136 VAL A N 1
ATOM 1169 C CA . VAL A 1 136 ? -7.273 -2.894 -4.245 1.00 93.88 136 VAL A CA 1
ATOM 1170 C C . VAL A 1 136 ? -8.067 -3.145 -5.515 1.00 93.88 136 VAL A C 1
ATOM 1172 O O . VAL A 1 136 ? -8.834 -2.292 -5.954 1.00 93.88 136 VAL A O 1
ATOM 1175 N N . PHE A 1 137 ? -7.872 -4.336 -6.078 1.00 94.50 137 PHE A N 1
ATOM 1176 C CA . PHE A 1 137 ? -8.608 -4.845 -7.227 1.00 94.50 137 PHE A CA 1
ATOM 1177 C C . PHE A 1 137 ? -9.212 -6.213 -6.891 1.00 94.50 137 PHE A C 1
ATOM 1179 O O . PHE A 1 137 ? -8.490 -7.132 -6.502 1.00 94.50 137 PHE A O 1
ATOM 1186 N N . HIS A 1 138 ? -10.520 -6.366 -7.057 1.00 93.69 138 HIS A N 1
ATOM 1187 C CA . HIS A 1 138 ? -11.268 -7.617 -6.886 1.00 93.69 138 HIS A CA 1
ATOM 1188 C C . HIS A 1 138 ? -11.319 -8.440 -8.177 1.00 93.69 138 HIS A C 1
ATOM 1190 O O . HIS A 1 138 ? -11.654 -9.622 -8.164 1.00 93.69 138 HIS A O 1
ATOM 1196 N N . LYS A 1 139 ? -10.952 -7.829 -9.307 1.00 94.50 139 LYS A N 1
ATOM 1197 C CA . LYS A 1 139 ? -10.857 -8.481 -10.615 1.00 94.50 139 LYS A CA 1
ATOM 1198 C C . LYS A 1 139 ? -9.415 -8.527 -11.103 1.00 94.50 139 LYS A C 1
ATOM 1200 O O . LYS A 1 139 ? -8.542 -7.808 -10.621 1.00 94.50 139 LYS A O 1
ATOM 1205 N N . SER A 1 140 ? -9.176 -9.393 -12.084 1.00 95.88 140 SER A N 1
ATOM 1206 C CA . SER A 1 140 ? -7.884 -9.448 -12.767 1.00 95.88 140 SER A CA 1
ATOM 1207 C C . SER A 1 140 ? -7.596 -8.132 -13.484 1.00 95.88 140 SER A C 1
ATOM 1209 O O . SER A 1 140 ? -8.498 -7.518 -14.062 1.00 95.88 140 SER A O 1
ATOM 1211 N N . ILE A 1 141 ? -6.330 -7.721 -13.472 1.00 96.31 141 ILE A N 1
ATOM 1212 C CA . ILE A 1 141 ? -5.889 -6.493 -14.124 1.00 96.31 141 ILE A CA 1
ATOM 1213 C C . ILE A 1 141 ? -4.841 -6.756 -15.192 1.00 96.31 141 ILE A C 1
ATOM 1215 O O . ILE A 1 141 ? -3.928 -7.560 -15.019 1.00 96.31 141 ILE A O 1
ATOM 1219 N N . LYS A 1 142 ? -4.972 -6.031 -16.293 1.00 96.62 142 LYS A N 1
ATOM 1220 C CA . LYS A 1 142 ? -3.980 -5.863 -17.333 1.00 96.62 142 LYS A CA 1
ATOM 1221 C C . LYS A 1 142 ? -2.981 -4.813 -16.878 1.00 96.62 142 LYS A C 1
ATOM 1223 O O . LYS A 1 142 ? -3.348 -3.690 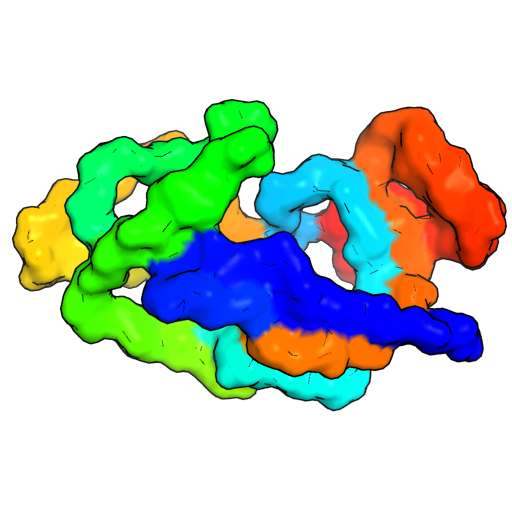-16.526 1.00 96.62 142 LYS A O 1
ATOM 1228 N N . ILE A 1 143 ? -1.719 -5.193 -16.901 1.00 96.19 143 ILE A N 1
ATOM 1229 C CA . ILE A 1 143 ? -0.609 -4.364 -16.474 1.00 96.19 143 ILE A CA 1
ATOM 1230 C C . ILE A 1 143 ? 0.437 -4.250 -17.572 1.00 96.19 143 ILE A C 1
ATOM 1232 O O . ILE A 1 143 ? 0.587 -5.132 -18.420 1.00 96.19 143 ILE A O 1
ATOM 1236 N N . GLU A 1 144 ? 1.198 -3.177 -17.492 1.00 96.00 144 GLU A N 1
ATOM 1237 C CA . GLU A 1 144 ? 2.391 -2.932 -18.277 1.00 96.00 144 GLU A CA 1
ATOM 1238 C C . GLU A 1 144 ? 3.581 -2.840 -17.318 1.00 96.00 144 GLU A C 1
ATOM 1240 O O . GLU A 1 144 ? 3.683 -1.875 -16.559 1.00 96.00 144 GLU A O 1
ATOM 1245 N N . PRO A 1 145 ? 4.446 -3.867 -17.266 1.00 95.75 145 PRO A N 1
ATOM 1246 C CA . PRO A 1 145 ? 5.684 -3.824 -16.502 1.00 95.75 145 PRO A CA 1
ATOM 1247 C C . PRO A 1 145 ? 6.577 -2.680 -16.975 1.00 95.75 145 PRO A C 1
ATOM 1249 O O . PRO A 1 145 ? 6.906 -2.629 -18.155 1.00 95.75 145 PRO A O 1
ATOM 1252 N N . ILE A 1 146 ? 7.006 -1.807 -16.062 1.00 96.19 146 ILE A N 1
ATOM 1253 C CA . ILE A 1 146 ? 7.875 -0.670 -16.412 1.00 96.19 146 ILE A CA 1
ATOM 1254 C C . ILE A 1 146 ? 9.226 -0.691 -15.699 1.00 96.19 146 ILE A C 1
ATOM 1256 O O . ILE A 1 146 ? 10.188 -0.122 -16.200 1.00 96.19 146 ILE A O 1
ATOM 1260 N N . ALA A 1 147 ? 9.325 -1.342 -14.538 1.00 95.94 147 ALA A N 1
ATOM 1261 C CA . ALA A 1 147 ? 10.581 -1.476 -13.808 1.00 95.94 147 ALA A CA 1
ATOM 1262 C C . ALA A 1 147 ? 10.511 -2.610 -12.781 1.00 95.94 147 ALA A C 1
ATOM 1264 O O . ALA A 1 147 ? 9.437 -3.016 -12.333 1.00 95.94 147 ALA A O 1
ATOM 1265 N N . ILE A 1 148 ? 11.672 -3.080 -12.341 1.00 95.56 148 ILE A N 1
ATOM 1266 C CA . ILE A 1 148 ? 11.818 -3.947 -11.171 1.00 95.56 148 ILE A CA 1
ATOM 1267 C C . ILE A 1 148 ? 12.531 -3.156 -10.079 1.00 95.56 148 ILE A C 1
ATOM 1269 O O . ILE A 1 148 ? 13.553 -2.520 -10.339 1.00 95.56 148 ILE A O 1
ATOM 1273 N N . TYR A 1 149 ? 12.041 -3.228 -8.838 1.00 94.75 149 TYR A N 1
ATOM 1274 C CA . TYR A 1 149 ? 12.785 -2.706 -7.692 1.00 94.75 149 TYR A CA 1
ATOM 1275 C C . TYR A 1 149 ? 13.158 -3.793 -6.686 1.00 94.75 149 TYR A C 1
ATOM 1277 O O . TYR A 1 149 ? 12.409 -4.743 -6.445 1.00 94.75 149 TYR A O 1
ATOM 1285 N N . GLY A 1 150 ? 14.315 -3.619 -6.054 1.00 93.38 150 GLY A N 1
ATOM 1286 C CA . GLY A 1 150 ? 14.802 -4.487 -4.989 1.00 93.38 150 GLY A CA 1
ATOM 1287 C C . GLY A 1 150 ? 16.321 -4.460 -4.863 1.00 93.38 150 GLY A C 1
ATOM 1288 O O . GLY A 1 150 ? 17.030 -4.285 -5.847 1.00 93.38 150 GLY A O 1
ATOM 1289 N N . TYR A 1 151 ? 16.839 -4.662 -3.653 1.00 89.00 151 TYR A N 1
ATOM 1290 C CA . TYR A 1 151 ? 18.282 -4.605 -3.383 1.00 89.00 151 TYR A CA 1
ATOM 1291 C C . TYR A 1 151 ? 19.018 -5.937 -3.614 1.00 89.00 151 TYR A C 1
ATOM 1293 O O . TYR A 1 151 ? 20.247 -5.963 -3.643 1.00 89.00 151 TYR A O 1
ATOM 1301 N N . ARG A 1 152 ? 18.296 -7.056 -3.764 1.00 91.12 152 ARG A N 1
ATOM 1302 C CA . ARG A 1 152 ? 18.916 -8.382 -3.892 1.00 91.12 152 ARG A CA 1
ATOM 1303 C C . ARG A 1 152 ? 19.332 -8.714 -5.329 1.00 91.12 152 ARG A C 1
ATOM 1305 O O . ARG A 1 152 ? 18.921 -8.060 -6.289 1.00 91.12 152 ARG A O 1
ATOM 1312 N N . LYS A 1 153 ? 20.179 -9.738 -5.480 1.00 91.94 153 LYS A N 1
ATOM 1313 C CA . LYS A 1 153 ? 20.687 -10.212 -6.781 1.00 91.94 153 LYS A CA 1
ATOM 1314 C C . LYS A 1 153 ? 19.555 -10.732 -7.672 1.00 91.94 153 LYS A C 1
ATOM 1316 O O . LYS A 1 153 ? 19.608 -10.537 -8.882 1.00 91.94 153 LYS A O 1
ATOM 1321 N N . GLU A 1 154 ? 18.515 -11.320 -7.087 1.00 91.44 154 GLU A N 1
ATOM 1322 C CA . GLU A 1 154 ? 17.366 -11.876 -7.810 1.00 91.44 154 GLU A CA 1
ATOM 1323 C C . GLU A 1 154 ? 16.599 -10.784 -8.561 1.00 91.44 154 GLU A C 1
ATOM 1325 O O . GLU A 1 154 ? 16.289 -10.958 -9.735 1.00 91.44 154 GLU A O 1
ATOM 1330 N N . ALA A 1 155 ? 16.376 -9.622 -7.935 1.00 92.38 155 ALA A N 1
ATOM 1331 C CA . ALA A 1 155 ? 15.724 -8.484 -8.585 1.00 92.38 155 ALA A CA 1
ATOM 1332 C C . ALA A 1 155 ? 16.490 -8.018 -9.836 1.00 92.38 155 ALA A C 1
ATOM 1334 O O . ALA A 1 155 ? 15.878 -7.766 -10.870 1.00 92.38 155 ALA A O 1
ATOM 1335 N N . ARG A 1 156 ? 17.829 -7.970 -9.767 1.00 93.50 156 ARG A N 1
ATOM 1336 C CA . ARG A 1 156 ? 18.694 -7.630 -10.913 1.00 93.50 156 ARG A CA 1
ATOM 1337 C C . ARG A 1 156 ? 18.613 -8.673 -12.027 1.00 93.50 156 ARG A C 1
ATOM 1339 O O . ARG A 1 156 ? 18.523 -8.310 -13.195 1.00 93.50 156 ARG A O 1
ATOM 1346 N N . LYS A 1 157 ? 18.617 -9.963 -11.671 1.00 94.50 157 LYS A N 1
ATOM 1347 C CA . LYS A 1 157 ? 18.473 -11.063 -12.638 1.00 94.50 157 LYS A CA 1
ATOM 1348 C C . LYS A 1 157 ? 17.131 -10.998 -13.368 1.00 94.50 157 LYS A C 1
ATOM 1350 O O . LYS A 1 157 ? 17.119 -11.064 -14.590 1.00 94.50 157 LYS A O 1
ATOM 1355 N N . ILE A 1 158 ? 16.031 -10.811 -12.634 1.00 93.06 158 ILE A N 1
ATOM 1356 C CA . ILE A 1 158 ? 14.684 -10.672 -13.209 1.00 93.06 158 ILE A CA 1
ATOM 1357 C C . ILE A 1 158 ? 14.628 -9.444 -14.123 1.00 93.06 158 ILE A C 1
ATOM 1359 O O . ILE A 1 158 ? 14.165 -9.546 -15.252 1.00 93.06 158 ILE A O 1
ATOM 1363 N N . ALA A 1 159 ? 15.149 -8.297 -13.680 1.00 94.50 159 ALA A N 1
ATOM 1364 C CA . ALA A 1 159 ? 15.194 -7.088 -14.500 1.00 94.50 159 ALA A CA 1
ATOM 1365 C C . ALA A 1 159 ? 15.908 -7.334 -15.842 1.00 94.50 159 ALA A C 1
ATOM 1367 O O . ALA A 1 159 ? 15.349 -7.036 -16.893 1.00 94.50 159 ALA A O 1
ATOM 1368 N N . LYS A 1 160 ? 17.085 -7.980 -15.815 1.00 95.06 160 LYS A N 1
ATOM 1369 C CA . LYS A 1 160 ? 17.831 -8.359 -17.025 1.00 95.06 160 LYS A CA 1
ATOM 1370 C C . LYS A 1 160 ? 17.052 -9.344 -17.905 1.00 95.06 160 LYS A C 1
ATOM 1372 O O . LYS A 1 160 ? 16.973 -9.135 -19.107 1.00 95.06 160 LYS A O 1
ATOM 1377 N N . GLN A 1 161 ? 16.460 -10.385 -17.314 1.00 94.31 161 GLN A N 1
ATOM 1378 C CA . GLN A 1 161 ? 15.690 -11.408 -18.035 1.00 94.31 161 GLN A CA 1
ATOM 1379 C C . GLN A 1 161 ? 14.518 -10.811 -18.823 1.00 94.31 161 GLN A C 1
ATOM 1381 O O . GLN A 1 161 ? 14.235 -11.256 -19.930 1.00 94.31 161 GLN A O 1
ATOM 1386 N N . TYR A 1 162 ? 13.838 -9.815 -18.256 1.00 91.50 162 TYR A N 1
ATOM 1387 C CA . TYR A 1 162 ? 12.668 -9.186 -18.871 1.00 91.50 162 TYR A CA 1
ATOM 1388 C C . TYR A 1 162 ? 12.987 -7.857 -19.574 1.00 91.50 162 TYR A C 1
ATOM 1390 O O . TYR A 1 162 ? 12.058 -7.170 -19.991 1.00 91.50 162 TYR A O 1
ATOM 1398 N N . ASN A 1 163 ? 14.270 -7.497 -19.705 1.00 94.62 163 ASN A N 1
ATOM 1399 C CA . ASN A 1 163 ? 14.734 -6.215 -20.245 1.00 94.62 163 ASN A CA 1
ATOM 1400 C C . ASN A 1 163 ? 14.025 -4.996 -19.613 1.00 94.62 163 ASN A C 1
ATOM 1402 O O . ASN A 1 163 ? 13.547 -4.096 -20.302 1.00 94.62 163 ASN A O 1
ATOM 1406 N N . LEU A 1 164 ? 13.910 -4.999 -18.283 1.00 95.31 164 LEU A N 1
ATOM 1407 C CA . LEU A 1 164 ? 13.292 -3.929 -17.502 1.00 95.31 164 LEU A CA 1
ATOM 1408 C C . LEU A 1 164 ? 14.356 -3.131 -16.732 1.00 95.31 164 LEU A C 1
ATOM 1410 O O . LEU A 1 164 ? 15.291 -3.728 -16.191 1.00 95.31 164 LEU A O 1
ATOM 1414 N N . PRO A 1 165 ? 14.188 -1.805 -16.582 1.00 96.19 165 PRO A N 1
ATOM 1415 C CA . PRO A 1 165 ? 14.991 -1.000 -15.670 1.00 96.19 165 PRO A CA 1
ATOM 1416 C C . PRO A 1 165 ? 14.982 -1.547 -14.236 1.00 96.19 165 PRO A C 1
ATOM 1418 O O . PRO A 1 165 ? 13.948 -1.990 -13.723 1.00 96.19 165 PRO A O 1
ATOM 1421 N N . HIS A 1 166 ? 16.133 -1.475 -13.563 1.00 96.19 166 HIS A N 1
ATOM 1422 C CA . HIS A 1 166 ? 16.299 -1.902 -12.172 1.00 96.19 166 HIS A CA 1
ATOM 1423 C C . HIS A 1 166 ? 16.546 -0.713 -11.241 1.00 96.19 166 HIS A C 1
ATOM 1425 O O . HIS A 1 166 ? 17.386 0.141 -11.512 1.00 96.19 166 HIS A O 1
ATOM 1431 N N . PHE A 1 167 ? 15.852 -0.699 -10.102 1.00 95.81 167 PHE A N 1
ATOM 1432 C CA . PHE A 1 167 ? 16.042 0.289 -9.039 1.00 95.81 167 PHE A CA 1
ATOM 1433 C C . PHE A 1 167 ? 16.243 -0.392 -7.685 1.00 95.81 167 PHE A C 1
ATOM 1435 O O . PHE A 1 167 ? 15.651 -1.425 -7.384 1.00 95.81 167 PHE A O 1
ATOM 1442 N N . THR A 1 168 ? 17.030 0.205 -6.788 1.00 93.31 168 THR A N 1
ATOM 1443 C CA . THR A 1 168 ? 17.208 -0.390 -5.449 1.00 93.31 168 THR A CA 1
ATOM 1444 C C . THR A 1 168 ? 15.960 -0.243 -4.572 1.00 93.31 168 THR A C 1
ATOM 1446 O O . THR A 1 168 ? 15.736 -1.065 -3.686 1.00 93.31 168 THR A O 1
ATOM 1449 N N . THR A 1 169 ? 15.144 0.794 -4.794 1.00 93.00 169 THR A N 1
ATOM 1450 C CA . THR A 1 169 ? 13.897 1.059 -4.057 1.00 93.00 169 THR A CA 1
ATOM 1451 C C . THR A 1 169 ? 12.839 1.674 -4.976 1.00 93.00 169 THR A C 1
ATOM 1453 O O . THR A 1 169 ? 13.179 2.325 -5.962 1.00 93.00 169 THR A O 1
ATOM 1456 N N . ALA A 1 170 ? 11.558 1.530 -4.619 1.00 92.81 170 ALA A N 1
ATOM 1457 C CA . ALA A 1 170 ? 10.463 2.211 -5.316 1.00 92.81 170 ALA A CA 1
ATOM 1458 C C . ALA A 1 170 ? 10.570 3.748 -5.232 1.00 92.81 170 ALA A C 1
ATOM 1460 O O . ALA A 1 170 ? 10.201 4.441 -6.173 1.00 92.81 170 ALA A O 1
ATOM 1461 N N . LYS A 1 171 ? 11.149 4.280 -4.144 1.00 93.50 171 LYS A N 1
ATOM 1462 C CA . LYS A 1 171 ? 11.473 5.708 -4.012 1.00 93.50 171 LYS A CA 1
ATOM 1463 C C . LYS A 1 171 ? 12.438 6.184 -5.101 1.00 93.50 171 LYS A C 1
ATOM 1465 O O . LYS A 1 171 ? 12.132 7.166 -5.757 1.00 93.50 171 LYS A O 1
ATOM 1470 N N . LYS A 1 172 ? 13.536 5.457 -5.345 1.00 94.50 172 LYS A N 1
ATOM 1471 C CA . LYS A 1 172 ? 14.491 5.826 -6.403 1.00 94.50 172 LYS A CA 1
ATOM 1472 C C . LYS A 1 172 ? 13.876 5.782 -7.799 1.00 94.50 172 LYS A C 1
ATOM 1474 O O . LYS A 1 172 ? 14.270 6.566 -8.645 1.00 94.50 172 LYS A O 1
ATOM 1479 N N . PHE A 1 173 ? 12.946 4.857 -8.040 1.00 94.56 173 PHE A N 1
ATOM 1480 C CA . PHE A 1 173 ? 12.164 4.869 -9.274 1.00 94.56 173 PHE A CA 1
ATOM 1481 C C . PHE A 1 173 ? 11.308 6.141 -9.363 1.00 94.56 173 PHE A C 1
ATOM 1483 O O . PHE A 1 173 ? 11.361 6.835 -10.368 1.00 94.56 173 PHE A O 1
ATOM 1490 N N . TYR A 1 174 ? 10.567 6.469 -8.299 1.00 92.94 174 TYR A N 1
ATOM 1491 C CA . TYR A 1 174 ? 9.695 7.646 -8.268 1.00 92.94 174 TYR A CA 1
ATOM 1492 C C . TYR A 1 174 ? 10.458 8.970 -8.440 1.00 92.94 174 TYR A C 1
ATOM 1494 O O . TYR A 1 174 ? 9.924 9.910 -8.998 1.00 92.94 174 TYR A O 1
ATOM 1502 N N . GLU A 1 175 ? 11.700 9.060 -7.965 1.00 93.94 175 GLU A N 1
ATOM 1503 C CA . GLU A 1 175 ? 12.552 10.254 -8.119 1.00 93.94 175 GLU A CA 1
ATOM 1504 C C . GLU A 1 175 ? 13.133 10.422 -9.534 1.00 93.94 175 GLU A C 1
ATOM 1506 O O . GLU A 1 175 ? 13.757 11.440 -9.816 1.00 93.94 175 GLU A O 1
ATOM 1511 N N . LYS A 1 176 ? 12.984 9.416 -10.403 1.00 92.75 176 LYS A N 1
ATOM 1512 C CA . LYS A 1 176 ? 13.501 9.406 -11.780 1.00 92.75 176 LYS A CA 1
ATOM 1513 C C . LYS A 1 176 ? 12.429 9.664 -12.843 1.00 92.75 176 LYS A C 1
ATOM 1515 O O . LYS A 1 176 ? 12.791 9.752 -14.014 1.00 92.75 176 LYS A O 1
ATOM 1520 N N . ILE A 1 177 ? 11.157 9.713 -12.446 1.00 84.69 177 ILE A N 1
ATOM 1521 C CA . ILE A 1 177 ? 10.008 10.048 -13.302 1.00 84.69 177 ILE A CA 1
ATOM 1522 C C . ILE A 1 177 ? 9.603 11.501 -13.083 1.00 84.69 177 ILE A C 1
ATOM 1524 O O . ILE A 1 177 ? 9.098 12.090 -14.057 1.00 84.69 177 ILE A O 1
#